Protein AF-A0ABD2MZ02-F1 (afdb_monomer_lite)

Organism: NCBI:txid559131

Secondary structure (DSSP, 8-state):
--HHHHHHHHHHH-TTSHHHHHHTT--TT-------HHHHHHHHHHH-TTSHHHHHHT--

Structure (mmCIF, N/CA/C/O backbone):
data_AF-A0ABD2MZ02-F1
#
_entry.id   AF-A0ABD2MZ02-F1
#
loop_
_atom_site.group_PDB
_atom_site.id
_atom_site.type_symbol
_atom_site.label_atom_id
_atom_site.label_alt_id
_atom_site.label_comp_id
_atom_site.label_asym_id
_atom_site.label_entity_id
_atom_site.label_seq_id
_atom_site.pdbx_PDB_ins_code
_atom_site.Cartn_x
_atom_site.Cartn_y
_atom_site.Cartn_z
_atom_site.occupancy
_atom_site.B_iso_or_equiv
_atom_site.auth_seq_id
_atom_site.auth_comp_id
_atom_site.auth_asym_id
_atom_site.auth_atom_id
_atom_site.pdbx_PDB_model_num
ATOM 1 N N . MET A 1 1 ? 11.338 -25.771 -19.698 1.00 61.47 1 MET A N 1
ATOM 2 C CA . MET A 1 1 ? 11.483 -24.437 -19.075 1.00 61.47 1 MET A CA 1
ATOM 3 C C . MET A 1 1 ? 12.567 -23.703 -19.833 1.00 61.47 1 MET A C 1
ATOM 5 O O . MET A 1 1 ? 13.710 -24.137 -19.777 1.00 61.47 1 MET A O 1
ATOM 9 N N . ASP A 1 2 ? 12.193 -22.678 -20.590 1.00 87.62 2 ASP A N 1
ATOM 10 C CA . ASP A 1 2 ? 13.130 -21.871 -21.375 1.00 87.62 2 ASP A CA 1
ATOM 11 C C . ASP A 1 2 ? 13.983 -20.970 -20.460 1.00 87.62 2 ASP A C 1
ATOM 13 O O . ASP A 1 2 ? 13.558 -20.615 -19.353 1.00 87.62 2 ASP A O 1
ATOM 17 N N . LYS A 1 3 ? 15.193 -20.609 -20.895 1.00 87.94 3 LYS A N 1
ATOM 18 C CA . LYS A 1 3 ? 16.130 -19.775 -20.129 1.00 87.94 3 LYS A CA 1
ATOM 19 C C . LYS A 1 3 ? 15.492 -18.440 -19.740 1.00 87.94 3 LYS A C 1
ATOM 21 O O . LYS A 1 3 ? 15.569 -18.052 -18.577 1.00 87.94 3 LYS A O 1
ATOM 26 N N . ALA A 1 4 ? 14.778 -17.809 -20.670 1.00 85.12 4 ALA A N 1
ATOM 27 C CA . ALA A 1 4 ? 14.069 -16.557 -20.419 1.00 85.12 4 ALA A CA 1
ATOM 28 C C . ALA A 1 4 ? 13.017 -16.690 -19.304 1.00 85.12 4 ALA A C 1
ATOM 30 O O . ALA A 1 4 ? 12.890 -15.810 -18.455 1.00 85.12 4 ALA A O 1
ATOM 31 N N . ALA A 1 5 ? 12.300 -17.817 -19.245 1.00 83.56 5 ALA A N 1
ATOM 32 C CA . ALA A 1 5 ? 11.310 -18.060 -18.197 1.00 83.56 5 ALA A CA 1
ATOM 33 C C . ALA A 1 5 ? 11.957 -18.200 -16.808 1.00 83.56 5 ALA A C 1
ATOM 35 O O . ALA A 1 5 ? 11.413 -17.706 -15.820 1.00 83.56 5 ALA A O 1
ATOM 36 N N . ARG A 1 6 ? 13.137 -18.833 -16.727 1.00 86.75 6 ARG A N 1
ATOM 37 C CA . ARG A 1 6 ? 13.899 -18.944 -15.473 1.00 86.75 6 ARG A CA 1
ATOM 38 C C . ARG A 1 6 ? 14.448 -17.597 -15.023 1.00 86.75 6 ARG A C 1
ATOM 40 O O . ARG A 1 6 ? 14.320 -17.270 -13.850 1.00 86.75 6 ARG A O 1
ATOM 47 N N . ASP A 1 7 ? 14.998 -16.822 -15.949 1.00 88.38 7 ASP A N 1
ATOM 48 C CA . ASP A 1 7 ? 15.568 -15.509 -15.649 1.00 88.38 7 ASP A CA 1
ATOM 49 C C . ASP A 1 7 ? 14.463 -14.538 -15.184 1.00 88.38 7 ASP A C 1
ATOM 51 O O . ASP A 1 7 ? 14.619 -13.861 -14.168 1.00 88.38 7 ASP A O 1
ATOM 55 N N . ASN A 1 8 ? 13.289 -14.561 -15.825 1.00 84.50 8 ASN A N 1
ATOM 56 C CA . ASN A 1 8 ? 12.119 -13.792 -15.390 1.00 84.50 8 ASN A CA 1
ATOM 57 C C . ASN A 1 8 ? 11.637 -14.200 -13.995 1.00 84.50 8 ASN A C 1
ATOM 59 O O . ASN A 1 8 ? 11.396 -13.337 -13.150 1.00 84.50 8 ASN A O 1
ATOM 63 N N . TYR A 1 9 ? 11.535 -15.505 -13.732 1.00 86.31 9 TYR A N 1
ATOM 64 C CA . TYR A 1 9 ? 11.161 -16.004 -12.413 1.00 86.31 9 TYR A CA 1
ATOM 65 C C . TYR A 1 9 ? 12.164 -15.561 -11.340 1.00 86.31 9 TYR A C 1
ATOM 67 O O . TYR A 1 9 ? 11.770 -15.043 -10.298 1.00 86.31 9 TYR A O 1
ATOM 75 N N . SER A 1 10 ? 13.464 -15.700 -11.604 1.00 88.06 10 SER A N 1
ATOM 76 C CA . SER A 1 10 ? 14.519 -15.246 -10.697 1.00 88.06 10 SER A CA 1
ATOM 77 C C . SER A 1 10 ? 14.453 -13.737 -10.445 1.00 88.06 10 SER A C 1
ATOM 79 O O . SER A 1 10 ? 14.552 -13.310 -9.296 1.00 88.06 10 SER A O 1
ATOM 81 N N . ASN A 1 11 ? 14.208 -12.929 -11.479 1.00 87.75 11 ASN A N 1
ATOM 82 C CA . ASN A 1 11 ? 14.070 -11.475 -11.360 1.00 87.75 11 ASN A CA 1
ATOM 83 C C . ASN A 1 11 ? 12.852 -11.070 -10.518 1.00 87.75 11 ASN A C 1
ATOM 85 O O . ASN A 1 11 ? 12.956 -10.172 -9.689 1.00 87.75 11 ASN A O 1
ATOM 89 N N . GLN A 1 12 ? 11.728 -11.779 -10.650 1.00 84.88 12 GLN A N 1
ATOM 90 C CA . GLN A 1 12 ? 10.535 -11.573 -9.820 1.00 84.88 12 GLN A CA 1
ATOM 91 C C . GLN A 1 12 ? 10.708 -12.018 -8.361 1.00 84.88 12 GLN A C 1
ATOM 93 O O . GLN A 1 12 ? 9.873 -11.685 -7.521 1.00 84.88 12 GLN A O 1
ATOM 98 N N . LYS A 1 13 ? 11.750 -12.796 -8.040 1.00 84.88 13 LYS A N 1
ATOM 99 C CA . LYS A 1 13 ? 12.047 -13.273 -6.676 1.00 84.88 13 LYS A CA 1
ATOM 100 C C . LYS A 1 13 ? 13.217 -12.550 -6.013 1.00 84.88 13 LYS A C 1
ATOM 102 O O . LYS A 1 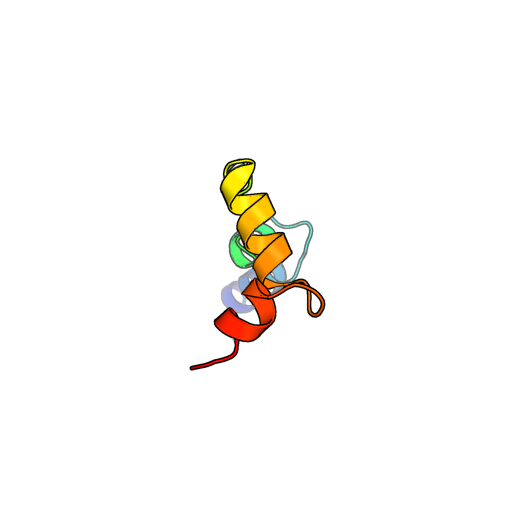13 ? 13.416 -12.718 -4.814 1.00 84.88 13 LYS A O 1
ATOM 107 N N . ASN A 1 14 ? 13.967 -11.744 -6.756 1.00 86.19 14 ASN A N 1
ATOM 108 C CA . ASN A 1 14 ? 15.092 -10.981 -6.236 1.00 86.19 14 ASN A CA 1
ATOM 109 C C . ASN A 1 14 ? 14.626 -9.602 -5.750 1.00 86.19 14 ASN A C 1
ATOM 111 O O . ASN A 1 14 ? 14.353 -8.737 -6.574 1.00 86.19 14 ASN A O 1
ATOM 115 N N . SER A 1 15 ? 14.606 -9.372 -4.434 1.00 80.38 15 SER A N 1
ATOM 116 C CA . SER A 1 15 ? 14.160 -8.107 -3.824 1.00 80.38 15 SER A CA 1
ATOM 117 C C . SER A 1 15 ? 14.908 -6.862 -4.295 1.00 80.38 15 SER A C 1
ATOM 119 O O . SER A 1 15 ? 14.373 -5.758 -4.232 1.00 80.38 15 SER A O 1
ATOM 121 N N . ASN A 1 16 ? 16.137 -7.032 -4.782 1.00 82.25 16 ASN A N 1
ATOM 122 C CA . ASN A 1 16 ? 16.955 -5.930 -5.279 1.00 82.25 16 ASN A CA 1
ATOM 123 C C . ASN A 1 16 ? 16.682 -5.617 -6.757 1.00 82.25 16 ASN A C 1
ATOM 125 O O . ASN A 1 16 ? 17.167 -4.607 -7.258 1.00 82.25 16 ASN A O 1
ATOM 129 N N . 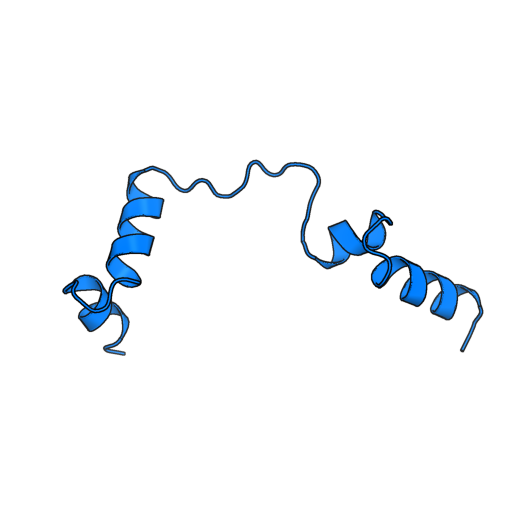ASN A 1 17 ? 15.926 -6.466 -7.458 1.00 85.44 17 ASN A N 1
ATOM 130 C CA . ASN A 1 17 ? 15.539 -6.259 -8.846 1.00 85.44 17 ASN A CA 1
ATOM 131 C C . ASN A 1 17 ? 14.218 -5.476 -8.917 1.00 85.44 17 ASN A C 1
ATOM 133 O O . ASN A 1 17 ? 13.278 -5.740 -8.168 1.00 85.44 17 ASN A O 1
ATOM 137 N N . ASP A 1 18 ? 14.112 -4.536 -9.850 1.00 80.00 18 ASP A N 1
ATOM 138 C CA . ASP A 1 18 ? 12.910 -3.720 -10.028 1.00 80.00 18 ASP A CA 1
ATOM 139 C C . ASP A 1 18 ? 11.675 -4.553 -10.401 1.00 80.00 18 ASP A C 1
ATOM 141 O O . ASP A 1 18 ? 10.572 -4.241 -9.956 1.00 80.00 18 ASP A O 1
ATOM 145 N N . ALA A 1 19 ? 11.855 -5.681 -11.102 1.00 80.62 19 ALA A N 1
ATOM 146 C CA . ALA A 1 19 ? 10.765 -6.615 -11.393 1.00 80.62 19 ALA A CA 1
ATOM 147 C C . ALA A 1 19 ? 10.099 -7.172 -10.119 1.00 80.62 19 ALA A C 1
ATOM 149 O O . ALA A 1 19 ? 8.891 -7.419 -10.115 1.00 80.62 19 ALA A O 1
ATOM 150 N N . TYR A 1 20 ? 10.855 -7.345 -9.029 1.00 80.31 20 TYR A N 1
ATOM 151 C CA . TYR A 1 20 ? 10.302 -7.736 -7.731 1.00 80.31 20 TYR A CA 1
ATOM 152 C C . TYR A 1 20 ? 9.463 -6.612 -7.124 1.00 80.31 20 TYR A C 1
ATOM 154 O O . TYR A 1 20 ? 8.341 -6.865 -6.687 1.00 80.31 20 TYR A O 1
ATOM 162 N N . LYS A 1 21 ? 9.969 -5.373 -7.137 1.00 77.94 21 LYS A N 1
ATOM 163 C CA . LYS A 1 21 ? 9.254 -4.200 -6.605 1.00 77.94 21 LYS A CA 1
ATOM 164 C C . LYS A 1 21 ? 7.922 -4.014 -7.329 1.00 77.94 21 LYS A C 1
ATOM 166 O O . LYS A 1 21 ? 6.863 -4.010 -6.704 1.00 77.94 21 LYS A O 1
ATOM 171 N N . THR A 1 22 ? 7.946 -4.027 -8.663 1.00 76.88 22 THR A N 1
ATOM 172 C CA . THR A 1 22 ? 6.727 -3.971 -9.481 1.00 76.88 22 THR A CA 1
ATOM 173 C C . THR A 1 22 ? 5.792 -5.151 -9.199 1.00 76.88 22 THR A C 1
ATOM 175 O O . THR A 1 22 ? 4.592 -4.945 -9.032 1.00 76.88 22 THR A O 1
ATOM 178 N N . SER A 1 23 ? 6.314 -6.379 -9.063 1.00 75.25 23 SER A N 1
ATOM 179 C CA . SER A 1 23 ? 5.503 -7.561 -8.722 1.00 75.25 23 SER A CA 1
ATOM 180 C C . SER A 1 23 ? 4.834 -7.469 -7.347 1.00 75.25 23 SER A C 1
ATOM 182 O O . SER A 1 23 ? 3.830 -8.145 -7.120 1.00 75.25 23 SER A O 1
ATOM 184 N N . ARG A 1 24 ? 5.388 -6.689 -6.417 1.00 76.75 24 ARG A N 1
ATOM 185 C CA . ARG A 1 24 ? 4.816 -6.454 -5.085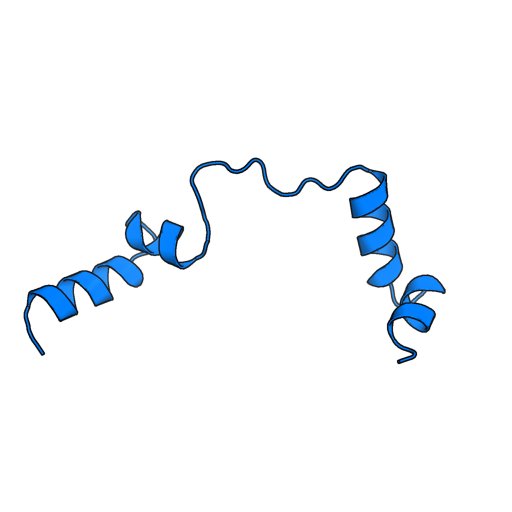 1.00 76.75 24 ARG A CA 1
ATOM 186 C C . ARG A 1 24 ? 3.875 -5.253 -5.038 1.00 76.75 24 ARG A C 1
ATOM 188 O O . ARG A 1 24 ? 3.344 -4.959 -3.973 1.00 76.75 24 ARG A O 1
ATOM 195 N N . GLY A 1 25 ? 3.652 -4.580 -6.167 1.00 66.19 25 GLY A N 1
ATOM 196 C CA . GLY A 1 25 ? 2.908 -3.324 -6.198 1.00 66.19 25 GLY A CA 1
ATOM 197 C C . GLY A 1 25 ? 3.678 -2.162 -5.565 1.00 66.19 25 GLY A C 1
ATOM 198 O O . GLY A 1 25 ? 3.088 -1.116 -5.306 1.00 66.19 25 GLY A O 1
ATOM 199 N N . GLU A 1 26 ? 4.988 -2.318 -5.338 1.00 61.88 26 GLU A N 1
ATOM 200 C CA . GLU A 1 26 ? 5.896 -1.221 -5.005 1.00 61.88 26 GLU A CA 1
ATOM 201 C C . GLU A 1 26 ? 6.210 -0.452 -6.293 1.00 61.88 26 GLU A C 1
ATOM 203 O O . GLU A 1 26 ? 7.291 -0.531 -6.878 1.00 61.88 26 GLU A O 1
ATOM 208 N N . SER A 1 27 ? 5.211 0.268 -6.789 1.00 57.00 27 SER A N 1
ATOM 209 C CA . SER A 1 27 ? 5.412 1.305 -7.791 1.00 57.00 27 SER A CA 1
ATOM 210 C C . SER A 1 27 ? 6.317 2.375 -7.181 1.00 57.00 27 SER A C 1
ATOM 212 O O . SER A 1 27 ? 6.030 2.860 -6.085 1.00 57.00 27 SER A O 1
ATOM 214 N N . VAL A 1 28 ? 7.395 2.748 -7.881 1.00 57.22 28 VAL A N 1
ATOM 215 C CA . VAL A 1 28 ? 8.206 3.942 -7.589 1.00 57.22 28 VAL A CA 1
ATOM 216 C C . VAL A 1 28 ? 7.256 5.116 -7.359 1.00 57.22 28 VAL A C 1
ATOM 218 O O . VAL A 1 28 ? 6.645 5.611 -8.298 1.00 57.22 28 VAL A O 1
ATOM 221 N N . ALA A 1 29 ? 7.077 5.472 -6.088 1.00 51.41 29 ALA A N 1
ATOM 222 C CA . ALA A 1 29 ? 6.262 6.575 -5.603 1.00 51.41 29 ALA A CA 1
ATOM 223 C C . ALA A 1 29 ? 4.943 6.807 -6.373 1.00 51.41 29 ALA A C 1
ATOM 225 O O . ALA A 1 29 ? 4.750 7.845 -7.000 1.00 51.41 29 ALA A O 1
ATOM 226 N N . ALA A 1 30 ? 3.955 5.931 -6.187 1.00 52.06 30 ALA A N 1
ATOM 227 C CA . ALA A 1 30 ? 2.706 6.544 -5.750 1.00 52.06 30 ALA A CA 1
ATOM 228 C C . ALA A 1 30 ? 3.001 6.988 -4.311 1.00 52.06 30 ALA A C 1
ATOM 230 O O . ALA A 1 30 ? 3.383 6.116 -3.520 1.00 52.06 30 ALA A O 1
ATOM 231 N N . PRO A 1 31 ? 2.938 8.290 -3.954 1.00 52.50 31 PRO A N 1
ATOM 232 C CA . PRO A 1 31 ? 2.932 8.648 -2.543 1.00 52.50 31 PRO A CA 1
ATOM 233 C C . PRO A 1 31 ? 1.873 7.739 -1.947 1.00 52.50 31 PRO A C 1
ATOM 235 O O . PRO A 1 31 ? 0.771 7.660 -2.502 1.00 52.50 31 PRO A O 1
ATOM 238 N N . GLY A 1 32 ? 2.276 6.928 -0.961 1.00 54.28 32 GLY A N 1
ATOM 239 C CA . GLY A 1 32 ? 1.407 5.907 -0.397 1.00 54.28 32 GLY A CA 1
ATOM 240 C C . GLY A 1 32 ? 0.040 6.522 -0.173 1.00 54.28 32 GLY A C 1
ATOM 241 O O . GLY A 1 32 ? -0.051 7.733 0.014 1.00 54.28 32 GLY A O 1
ATOM 242 N N . TYR A 1 33 ? -1.015 5.723 -0.241 1.00 53.25 33 TYR A N 1
ATOM 243 C CA . TYR A 1 33 ? -2.351 6.153 0.141 1.00 53.25 33 TYR A CA 1
ATOM 244 C C . TYR A 1 33 ? -2.312 6.585 1.625 1.00 53.25 33 TYR A C 1
ATOM 246 O O . TYR A 1 33 ? -2.775 5.880 2.520 1.00 53.25 33 TYR A O 1
ATOM 254 N N . LEU A 1 34 ? -1.713 7.745 1.907 1.00 56.53 34 LEU A N 1
ATOM 255 C CA . LEU A 1 34 ? -1.987 8.625 3.006 1.00 56.53 34 LEU A CA 1
ATOM 256 C C . LEU A 1 34 ? -3.374 9.111 2.645 1.00 56.53 34 LEU A C 1
ATOM 258 O O . LEU A 1 34 ? -3.568 10.213 2.134 1.00 56.53 34 LEU A O 1
ATOM 262 N N . GLY A 1 35 ? -4.343 8.220 2.864 1.00 57.59 35 GLY A N 1
ATOM 263 C CA . GLY A 1 35 ? -5.703 8.649 3.048 1.00 57.59 35 GLY A CA 1
ATOM 264 C C . GLY A 1 35 ? -5.644 9.851 3.982 1.00 57.59 35 GLY A C 1
ATOM 265 O O . GLY A 1 35 ? -4.792 9.914 4.882 1.00 57.59 35 GLY A O 1
ATOM 266 N N . SER A 1 36 ? -6.504 10.825 3.718 1.00 73.25 36 SER A N 1
ATOM 267 C CA . SER A 1 36 ? -6.645 12.017 4.545 1.00 73.25 36 SER A CA 1
ATOM 268 C C . SER A 1 36 ? -6.597 11.656 6.038 1.00 73.25 36 SER A C 1
ATOM 270 O O . SER A 1 36 ? -6.875 10.518 6.427 1.00 73.25 36 SER A O 1
ATOM 272 N N . LYS A 1 37 ? -6.262 12.604 6.923 1.00 75.56 37 LYS A N 1
ATOM 273 C CA . LYS A 1 37 ? -6.278 12.332 8.377 1.00 75.56 37 LYS A CA 1
ATOM 274 C C . LYS A 1 37 ? -7.566 11.611 8.813 1.00 75.56 37 LYS A C 1
ATOM 276 O O . LYS A 1 37 ? -7.494 10.683 9.612 1.00 75.56 37 LYS A O 1
ATOM 281 N N . SER A 1 38 ? -8.699 11.964 8.203 1.00 80.25 38 SER A N 1
ATOM 282 C CA . SER A 1 38 ? -9.989 11.290 8.360 1.00 80.25 38 SER A CA 1
ATOM 283 C C . SER A 1 38 ? -10.026 9.848 7.849 1.00 80.25 38 SER A C 1
ATOM 285 O O . SER A 1 38 ? -10.559 8.997 8.549 1.00 80.25 38 SER A O 1
ATOM 287 N N . ASP A 1 39 ? -9.448 9.528 6.691 1.00 79.62 39 ASP A N 1
ATOM 288 C CA . ASP A 1 39 ? -9.390 8.144 6.190 1.00 79.62 39 ASP A CA 1
ATOM 289 C C . ASP A 1 39 ? -8.518 7.264 7.083 1.00 79.62 39 ASP A C 1
ATOM 291 O O . ASP A 1 39 ? -8.876 6.129 7.399 1.00 79.62 39 ASP A O 1
ATOM 295 N N . THR A 1 40 ? -7.374 7.797 7.516 1.00 82.62 40 THR A N 1
ATOM 296 C CA . THR A 1 40 ? -6.470 7.088 8.426 1.00 82.62 40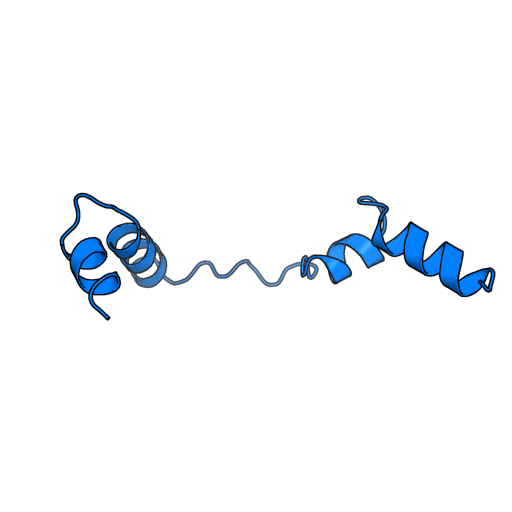 THR A CA 1
ATOM 297 C C . THR A 1 40 ? -7.151 6.853 9.770 1.00 82.62 40 THR A C 1
ATOM 299 O O . THR A 1 40 ? -7.150 5.730 10.268 1.00 82.62 40 THR A O 1
ATOM 302 N N . GLN A 1 41 ? -7.802 7.876 10.326 1.00 85.94 41 GLN A N 1
ATOM 303 C CA . GLN A 1 41 ? -8.568 7.755 11.563 1.00 85.94 41 GLN A CA 1
ATOM 304 C C . GLN A 1 41 ? -9.722 6.758 11.421 1.00 85.94 41 GLN A C 1
ATOM 306 O O . GLN A 1 41 ? -9.865 5.874 12.260 1.00 85.94 41 GLN A O 1
ATOM 311 N N . ASN A 1 42 ? -10.503 6.841 10.346 1.00 86.00 42 ASN A N 1
ATOM 312 C CA . ASN A 1 42 ? -11.619 5.933 10.111 1.00 86.00 42 ASN A CA 1
ATOM 313 C C . ASN A 1 42 ? -11.145 4.476 10.016 1.00 86.00 42 ASN A C 1
ATOM 315 O O . ASN A 1 42 ? -11.729 3.598 10.648 1.00 86.00 42 ASN A O 1
ATOM 319 N N . ARG A 1 43 ? -10.036 4.219 9.310 1.00 84.81 43 ARG A N 1
ATO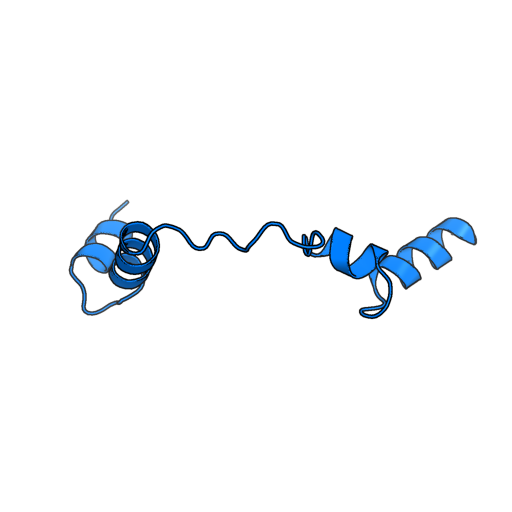M 320 C CA . ARG A 1 43 ? -9.407 2.889 9.273 1.00 84.81 43 ARG A CA 1
ATOM 321 C C . ARG A 1 43 ? -8.953 2.436 10.658 1.00 84.81 43 ARG A C 1
ATOM 323 O O . ARG A 1 43 ? -9.208 1.295 11.025 1.00 84.81 43 ARG A O 1
ATOM 330 N N . CYS A 1 44 ? -8.318 3.307 11.441 1.00 87.00 44 CYS A N 1
ATOM 331 C CA . CYS A 1 44 ? -7.912 2.979 12.809 1.00 87.00 44 CYS A CA 1
ATOM 332 C C . CYS A 1 44 ? -9.113 2.615 13.694 1.00 87.00 44 CYS A C 1
ATOM 334 O O . CYS A 1 44 ? -9.054 1.639 14.436 1.00 87.00 44 CYS A O 1
ATOM 336 N N . GLU A 1 45 ? -10.214 3.360 13.605 1.00 90.06 45 GLU A N 1
ATOM 337 C CA . GLU A 1 45 ? -11.425 3.109 14.393 1.00 90.06 45 GLU A CA 1
ATOM 338 C C . GLU A 1 45 ? -12.134 1.815 13.970 1.00 90.06 45 GLU A C 1
ATOM 340 O O . GLU A 1 45 ? -12.612 1.073 14.824 1.00 90.06 45 GLU A O 1
ATOM 345 N N . GLN A 1 46 ? -12.142 1.497 12.673 1.00 87.81 46 GLN A N 1
ATOM 346 C CA . GLN A 1 46 ? -12.668 0.235 12.142 1.00 87.81 46 GLN A CA 1
ATOM 347 C C . GLN A 1 46 ? -11.808 -0.988 12.484 1.00 87.81 46 GLN A C 1
ATOM 349 O O . GLN A 1 46 ? -12.310 -2.107 12.398 1.00 87.81 46 GLN A O 1
ATOM 354 N N . LEU A 1 47 ? -10.532 -0.793 12.837 1.00 89.12 47 LEU A N 1
ATOM 355 C CA . LEU A 1 47 ? -9.582 -1.853 13.195 1.00 89.12 47 LEU A CA 1
ATOM 356 C C . LEU A 1 47 ? -9.358 -1.988 14.707 1.00 89.12 47 LEU A C 1
ATOM 358 O O . LEU A 1 47 ? -8.706 -2.940 15.127 1.00 89.12 47 LEU A O 1
ATOM 362 N N . ASN A 1 48 ? -9.888 -1.074 15.523 1.00 89.12 48 ASN A N 1
ATOM 363 C CA . ASN A 1 48 ? -9.750 -1.098 16.977 1.00 89.12 48 ASN A CA 1
ATOM 364 C C . ASN A 1 48 ? -10.897 -1.898 17.626 1.00 89.12 48 ASN A C 1
ATOM 366 O O . ASN A 1 48 ? -12.007 -1.373 17.688 1.00 89.12 48 ASN A O 1
ATOM 370 N N . PRO A 1 49 ? -10.653 -3.094 18.199 1.00 87.44 49 PRO A N 1
ATOM 371 C CA . PRO A 1 49 ? -11.705 -3.932 18.785 1.00 87.44 49 PRO A CA 1
ATOM 372 C C . PRO A 1 49 ? -12.476 -3.291 19.942 1.00 87.44 49 PRO A C 1
ATOM 374 O O . PRO A 1 49 ? -13.604 -3.686 20.216 1.00 87.44 49 PRO A O 1
ATOM 377 N N . ASN A 1 50 ? -11.882 -2.294 20.606 1.00 90.62 50 ASN A N 1
ATOM 378 C CA . ASN A 1 50 ? -12.509 -1.552 21.700 1.00 90.62 50 ASN A CA 1
ATOM 379 C C . ASN A 1 50 ? -13.368 -0.373 21.208 1.00 90.62 50 ASN A C 1
ATOM 381 O O . ASN A 1 50 ? -13.932 0.356 22.020 1.00 90.62 50 ASN A O 1
ATOM 385 N N . ASN A 1 51 ? -13.434 -0.136 19.895 1.00 89.12 51 ASN A N 1
ATOM 386 C CA . ASN A 1 51 ? -14.222 0.931 19.292 1.00 89.12 51 ASN A CA 1
ATOM 387 C C . ASN A 1 51 ? -15.518 0.365 18.693 1.00 89.12 51 ASN A C 1
ATOM 389 O O . ASN A 1 51 ? -15.512 -0.663 18.017 1.00 89.12 51 ASN A O 1
ATOM 393 N N . GLN A 1 52 ? -16.630 1.073 18.881 1.00 87.75 52 GLN A N 1
ATOM 394 C CA . GLN A 1 52 ? -17.935 0.703 18.333 1.00 87.75 52 GLN A CA 1
ATOM 395 C C . GLN A 1 52 ? -17.900 0.510 16.807 1.00 87.75 52 GLN A C 1
ATOM 397 O O . GLN A 1 52 ? -18.512 -0.423 16.290 1.00 87.75 52 GLN A O 1
ATOM 402 N N . LYS A 1 53 ? -17.107 1.319 16.087 1.00 84.12 53 LYS A N 1
ATOM 403 C CA . LYS A 1 53 ? -16.952 1.196 14.628 1.00 84.12 53 LYS A CA 1
ATOM 404 C C . LYS A 1 53 ? -16.348 -0.137 14.182 1.00 84.12 53 LYS A C 1
ATOM 406 O O . LYS A 1 53 ? -16.635 -0.574 13.071 1.00 84.12 53 LYS A O 1
ATOM 411 N N . TYR A 1 54 ? -15.542 -0.794 15.018 1.00 88.25 54 TYR A N 1
ATOM 412 C CA . TYR A 1 54 ? -15.073 -2.155 14.753 1.00 88.25 54 TYR A CA 1
ATOM 413 C C . TYR A 1 54 ? -16.202 -3.171 14.914 1.00 88.25 54 TYR A C 1
ATOM 415 O O . TYR A 1 54 ? -16.354 -4.061 14.088 1.00 88.25 54 TYR A O 1
ATOM 423 N N . ALA A 1 55 ? -17.023 -3.048 15.959 1.00 86.31 55 ALA A N 1
ATOM 424 C CA . ALA A 1 55 ? -18.160 -3.948 16.139 1.00 86.31 55 ALA A CA 1
ATOM 425 C C . ALA A 1 55 ? -19.148 -3.828 14.969 1.00 86.31 55 ALA A C 1
ATOM 427 O O . ALA A 1 55 ? -19.641 -4.839 14.477 1.00 86.31 55 ALA A O 1
ATOM 428 N N . ASP A 1 56 ? -19.393 -2.609 14.490 1.00 86.19 56 ASP A N 1
ATOM 429 C CA . ASP A 1 56 ? -20.302 -2.361 13.372 1.00 86.19 56 ASP A CA 1
ATOM 430 C C . ASP A 1 56 ? -19.706 -2.781 12.019 1.00 86.19 56 ASP A C 1
ATOM 432 O O . ASP A 1 56 ? -20.439 -3.289 11.179 1.00 86.19 56 ASP A O 1
ATOM 436 N N . SER A 1 57 ? -18.382 -2.693 11.824 1.00 84.06 57 SER A N 1
ATOM 437 C CA . SER A 1 57 ? -17.720 -3.202 10.607 1.00 84.06 57 SER A CA 1
ATOM 438 C C . SER A 1 57 ? -17.724 -4.733 10.492 1.00 84.06 57 SER A C 1
ATOM 440 O O . SER A 1 57 ? -17.478 -5.275 9.414 1.00 84.06 57 SER A O 1
ATOM 442 N N . ARG A 1 58 ? -17.979 -5.443 11.598 1.00 84.50 58 ARG A N 1
ATOM 443 C CA . ARG A 1 58 ? -18.024 -6.913 11.669 1.00 84.50 58 ARG A CA 1
ATOM 444 C C . ARG A 1 58 ? -19.436 -7.489 11.606 1.00 84.50 58 ARG A C 1
ATOM 446 O O . ARG A 1 58 ? -19.573 -8.702 11.457 1.00 84.50 58 ARG A O 1
ATOM 453 N N . LYS A 1 59 ? -20.463 -6.647 11.721 1.00 81.25 59 LYS A N 1
ATOM 454 C CA . LYS A 1 59 ? -21.865 -7.023 11.529 1.00 81.25 59 LYS A CA 1
ATOM 455 C C . LYS A 1 59 ? -22.179 -6.937 10.032 1.00 81.25 59 LYS A C 1
ATOM 457 O O . LYS A 1 59 ? -22.611 -5.892 9.558 1.00 81.25 59 LYS A O 1
ATO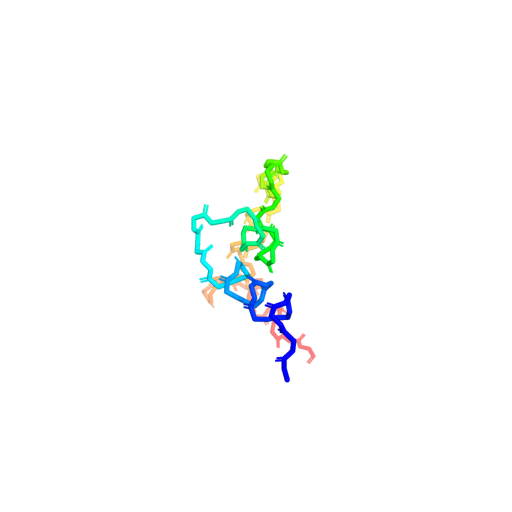M 462 N N . ASN A 1 60 ? -21.890 -8.011 9.301 1.00 60.94 60 ASN A N 1
ATOM 463 C CA . ASN A 1 60 ? -22.493 -8.255 7.986 1.00 60.94 60 ASN A CA 1
ATOM 464 C C . ASN A 1 60 ? -23.857 -8.915 8.171 1.00 60.94 60 ASN A C 1
ATOM 466 O O . ASN A 1 60 ? -23.933 -9.825 9.030 1.00 60.94 60 ASN A O 1
#

Foldseek 3Di:
DDPVVVVLVVLCVDPVHVVVCVNVVVDPDPPPCPPDPVVVVLVVLCPDPVHPNVVVNPPD

pLDDT: mean 78.35, std 11.96, range [51.41, 90.62]

Radius of gyration: 19.33 Å; chains: 1; bounding box: 39×37×43 Å

Sequence (60 aa):
MDKAARDNYSNQKNSNNDAYKTSRGESVAAPGYLGSKSDTQNRCEQLNPNNQKYADSRKN